Protein AF-A0A1Y2V1R0-F1 (afdb_monomer)

Structure (mmCIF, N/CA/C/O backbone):
data_AF-A0A1Y2V1R0-F1
#
_entry.id   AF-A0A1Y2V1R0-F1
#
loop_
_atom_site.group_PDB
_atom_site.id
_atom_site.type_symbol
_atom_site.label_atom_id
_atom_site.label_alt_id
_atom_site.label_comp_id
_atom_site.label_asym_id
_atom_site.label_entity_id
_atom_site.label_seq_id
_atom_site.pdbx_PDB_ins_code
_atom_site.Cartn_x
_atom_site.Cartn_y
_atom_site.Cartn_z
_atom_site.occupancy
_atom_site.B_iso_or_equiv
_atom_site.auth_seq_id
_atom_site.auth_comp_id
_atom_site.auth_asym_id
_atom_site.auth_atom_id
_atom_site.pdbx_PDB_model_num
ATOM 1 N N . MET A 1 1 ? 18.861 -8.959 -4.000 1.00 40.91 1 MET A N 1
ATOM 2 C CA . MET A 1 1 ? 18.835 -8.823 -2.529 1.00 40.91 1 MET A CA 1
ATOM 3 C C . MET A 1 1 ? 17.388 -8.556 -2.124 1.00 40.91 1 MET A C 1
ATOM 5 O O . MET A 1 1 ? 16.984 -7.423 -2.296 1.00 40.91 1 MET A O 1
ATOM 9 N N . SER A 1 2 ? 16.598 -9.550 -1.673 1.00 41.28 2 SER A N 1
ATOM 10 C CA . SER A 1 2 ? 15.141 -9.353 -1.429 1.00 41.28 2 SER A CA 1
ATOM 11 C C . SER A 1 2 ? 14.496 -10.378 -0.466 1.00 41.28 2 SER A C 1
ATOM 13 O O . SER A 1 2 ? 13.366 -10.797 -0.687 1.00 41.28 2 SER A O 1
ATOM 15 N N . ALA A 1 3 ? 15.197 -10.869 0.566 1.00 39.59 3 ALA A N 1
ATOM 16 C CA . ALA A 1 3 ? 14.707 -12.008 1.370 1.00 39.59 3 ALA A CA 1
ATOM 17 C C . ALA A 1 3 ? 14.289 -11.695 2.824 1.00 39.59 3 ALA A C 1
ATOM 19 O O . ALA A 1 3 ? 13.800 -12.599 3.497 1.00 39.59 3 ALA A O 1
ATOM 20 N N . GLU A 1 4 ? 14.439 -10.463 3.328 1.00 46.56 4 GLU A N 1
ATOM 21 C CA . GLU A 1 4 ? 14.237 -10.189 4.769 1.00 46.56 4 GLU A CA 1
ATOM 22 C C . GLU A 1 4 ? 12.887 -9.567 5.163 1.00 46.56 4 GLU A C 1
ATOM 24 O O . GLU A 1 4 ? 12.581 -9.500 6.350 1.00 46.56 4 GLU A O 1
ATOM 29 N N . SER A 1 5 ? 12.023 -9.187 4.218 1.00 57.81 5 SER A N 1
ATOM 30 C CA . SER A 1 5 ? 10.664 -8.718 4.539 1.00 57.81 5 SER A CA 1
ATOM 31 C C . SER A 1 5 ? 9.629 -9.691 3.966 1.00 57.81 5 SER A C 1
ATOM 33 O O . SER A 1 5 ? 9.025 -9.501 2.913 1.00 57.81 5 SER A O 1
ATOM 35 N N . GLN A 1 6 ? 9.460 -10.836 4.633 1.00 67.06 6 GLN A N 1
ATOM 36 C CA . GLN A 1 6 ? 8.333 -11.706 4.305 1.00 67.06 6 GLN A CA 1
ATOM 37 C C . GLN A 1 6 ? 7.034 -10.987 4.689 1.00 67.06 6 GLN A C 1
ATOM 39 O O . GLN A 1 6 ? 6.898 -10.543 5.835 1.00 67.06 6 GLN A O 1
ATOM 44 N N . PRO A 1 7 ? 6.060 -10.869 3.769 1.00 77.56 7 PRO A N 1
ATOM 45 C CA . PRO A 1 7 ? 4.767 -10.301 4.108 1.00 77.56 7 PRO A CA 1
ATOM 46 C C . PRO A 1 7 ? 4.125 -11.082 5.260 1.00 77.56 7 PRO A C 1
ATOM 48 O O . PRO A 1 7 ? 4.076 -12.311 5.231 1.00 77.56 7 PRO A O 1
ATOM 51 N N . ILE A 1 8 ? 3.608 -10.370 6.268 1.00 81.56 8 ILE A N 1
ATOM 52 C CA . ILE A 1 8 ? 2.781 -10.980 7.316 1.00 81.56 8 ILE A CA 1
ATOM 53 C C . ILE A 1 8 ? 1.608 -11.718 6.670 1.00 81.56 8 ILE A C 1
ATOM 55 O O . ILE A 1 8 ? 0.911 -11.159 5.817 1.00 81.56 8 ILE A O 1
ATOM 59 N N . ASP A 1 9 ? 1.389 -12.948 7.132 1.00 91.25 9 ASP A N 1
ATOM 60 C CA . ASP A 1 9 ? 0.246 -13.765 6.752 1.00 91.25 9 ASP A CA 1
ATOM 61 C C . ASP A 1 9 ? -1.082 -13.018 7.021 1.00 91.25 9 ASP A C 1
ATOM 63 O O . ASP A 1 9 ? -1.264 -12.474 8.119 1.00 91.25 9 ASP A O 1
ATOM 67 N N . PRO A 1 10 ? -2.022 -12.987 6.059 1.00 91.50 10 PRO A N 1
ATOM 68 C CA . PRO A 1 10 ? -3.271 -12.246 6.210 1.00 91.50 10 PRO A CA 1
ATOM 69 C C . PRO A 1 10 ? -4.113 -12.684 7.417 1.00 91.50 10 PRO A C 1
ATOM 71 O O . PRO A 1 10 ? -4.723 -11.841 8.074 1.00 91.50 10 PRO A O 1
ATOM 74 N N . ALA A 1 11 ? -4.122 -13.977 7.763 1.00 92.81 11 ALA A N 1
ATOM 75 C CA . ALA A 1 11 ? -4.876 -14.463 8.917 1.00 92.81 11 ALA A CA 1
ATOM 76 C C . ALA A 1 11 ? -4.240 -13.999 10.232 1.00 92.81 11 ALA A C 1
ATOM 78 O O . ALA A 1 11 ? -4.951 -13.595 11.153 1.00 92.81 11 ALA A O 1
ATOM 79 N N . ARG A 1 12 ? -2.902 -13.970 10.308 1.00 94.62 12 ARG A N 1
ATOM 80 C CA . ARG A 1 12 ? -2.197 -13.375 11.457 1.00 94.62 12 ARG A CA 1
ATOM 81 C C . ARG A 1 12 ? -2.477 -11.884 11.603 1.00 94.62 12 ARG A C 1
ATOM 83 O O . ARG A 1 12 ? -2.647 -11.419 12.727 1.00 94.62 12 ARG A O 1
ATOM 90 N N . PHE A 1 13 ? -2.536 -11.143 10.495 1.00 95.38 13 PHE A N 1
ATOM 91 C CA . PHE A 1 13 ? -2.901 -9.727 10.526 1.00 95.38 13 PHE A CA 1
ATOM 92 C C . PHE A 1 13 ? -4.310 -9.541 11.096 1.00 95.38 13 PHE A C 1
ATOM 94 O O . PHE A 1 13 ? -4.478 -8.790 12.053 1.00 95.38 13 PHE A O 1
ATOM 101 N N . ALA A 1 14 ? -5.297 -10.278 10.577 1.00 95.00 14 ALA A N 1
ATOM 102 C CA . ALA A 1 14 ? -6.680 -10.210 11.043 1.00 95.00 14 ALA A CA 1
ATOM 103 C C . ALA A 1 14 ? -6.836 -10.576 12.530 1.00 95.00 14 ALA A C 1
ATOM 105 O O . ALA A 1 14 ? -7.625 -9.948 13.234 1.00 95.00 14 ALA A O 1
ATOM 106 N N . GLU A 1 15 ? -6.077 -11.558 13.026 1.00 96.25 15 GLU A N 1
ATOM 107 C CA . GLU A 1 15 ? -6.092 -11.910 14.450 1.00 96.25 15 GLU A CA 1
ATOM 108 C C . GLU A 1 15 ? -5.574 -10.759 15.321 1.00 96.25 15 GLU A C 1
ATOM 110 O O . GLU A 1 15 ? -6.228 -10.385 16.293 1.00 96.25 15 GLU A O 1
ATOM 115 N N . ALA A 1 16 ? -4.457 -10.137 14.930 1.00 95.94 16 ALA A N 1
ATOM 116 C CA . ALA A 1 16 ? -3.861 -9.021 15.664 1.00 95.94 16 ALA A CA 1
ATOM 117 C C . ALA A 1 16 ? -4.774 -7.784 15.723 1.00 95.94 16 ALA A C 1
ATOM 119 O O . ALA A 1 16 ? -4.741 -7.036 16.702 1.00 95.94 16 ALA A O 1
ATOM 120 N N . LEU A 1 17 ? -5.626 -7.572 14.711 1.00 96.75 17 LEU A N 1
ATOM 121 C CA . LEU A 1 17 ? -6.575 -6.456 14.714 1.00 96.75 17 LEU A CA 1
ATOM 122 C C . LEU A 1 17 ? -7.545 -6.523 15.898 1.00 96.75 17 LEU A C 1
ATOM 124 O O . LEU A 1 17 ? -7.924 -5.474 16.410 1.00 96.75 17 LEU A O 1
ATOM 128 N N . LYS A 1 18 ? -7.922 -7.721 16.366 1.00 96.12 18 LYS A N 1
ATOM 129 C CA . LYS A 1 18 ? -8.916 -7.910 17.439 1.0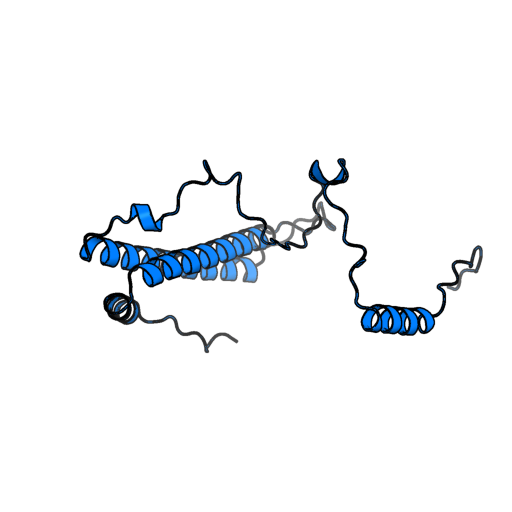0 96.12 18 LYS A CA 1
ATOM 130 C C . LYS A 1 18 ? -8.484 -7.316 18.778 1.00 96.12 18 LYS A C 1
ATOM 132 O O . LYS A 1 18 ? -9.339 -6.896 19.552 1.00 96.12 18 LYS A O 1
ATOM 137 N N . GLU A 1 19 ? -7.182 -7.282 19.042 1.00 95.75 19 GLU A N 1
ATOM 138 C CA . GLU A 1 19 ? -6.606 -6.767 20.292 1.00 95.75 19 GLU A CA 1
ATOM 139 C C . GLU A 1 19 ? -6.283 -5.267 20.219 1.00 95.75 19 GLU A C 1
ATOM 141 O O . GLU A 1 19 ? -6.003 -4.632 21.235 1.00 95.75 19 GLU A O 1
ATOM 146 N N . LEU A 1 20 ? -6.333 -4.677 19.021 1.00 95.50 20 LEU A N 1
ATOM 147 C CA . LEU A 1 20 ? -5.916 -3.301 18.794 1.00 95.50 20 LEU A CA 1
ATOM 148 C C . LEU A 1 20 ? -7.043 -2.300 19.130 1.00 95.50 20 LEU A C 1
ATOM 150 O O . LEU A 1 20 ? -8.161 -2.494 18.650 1.00 95.50 20 LEU A O 1
ATOM 154 N N . PRO A 1 21 ? -6.795 -1.211 19.888 1.00 96.44 21 PRO A N 1
ATOM 155 C CA . PRO A 1 21 ? -7.772 -0.139 20.129 1.00 96.44 21 PRO A CA 1
ATOM 156 C C . PRO A 1 21 ? -8.256 0.559 18.849 1.00 96.44 21 PRO A C 1
ATOM 158 O O . PRO A 1 21 ? -7.571 0.540 17.826 1.00 96.44 21 PRO A O 1
ATOM 161 N N . ALA A 1 22 ? -9.425 1.203 18.905 1.00 92.81 22 ALA A N 1
ATOM 162 C CA . ALA A 1 22 ? -10.037 1.855 17.742 1.00 92.81 22 ALA A CA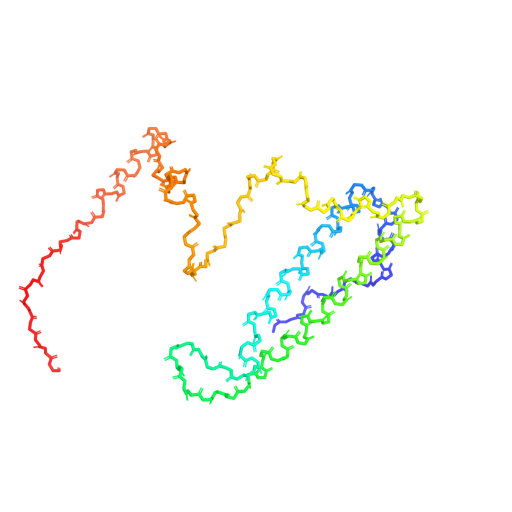 1
ATOM 163 C C . ALA A 1 22 ? -9.176 2.999 17.180 1.00 92.81 22 ALA A C 1
ATOM 165 O O . ALA A 1 22 ? -9.022 3.119 15.966 1.00 92.81 22 ALA A O 1
ATOM 166 N N . GLU A 1 23 ? -8.545 3.784 18.050 1.00 91.81 23 GLU A N 1
ATOM 167 C CA . GLU A 1 23 ? -7.641 4.874 17.674 1.00 91.81 23 GLU A CA 1
ATOM 168 C C . GLU A 1 23 ? -6.439 4.335 16.890 1.00 91.81 23 GLU A C 1
ATOM 170 O O . GLU A 1 23 ? -6.049 4.879 15.858 1.00 91.81 23 GLU A O 1
ATOM 175 N N . ASN A 1 24 ? -5.900 3.197 17.326 1.00 95.44 24 ASN A N 1
ATOM 176 C CA . ASN A 1 24 ? -4.779 2.546 16.660 1.00 95.44 24 ASN A CA 1
ATOM 177 C C . ASN A 1 24 ? -5.185 1.919 15.317 1.00 95.44 24 ASN A C 1
ATOM 179 O O . ASN A 1 24 ? -4.373 1.894 14.393 1.00 95.44 24 ASN A O 1
ATOM 183 N N . LEU A 1 25 ? -6.433 1.456 15.167 1.00 95.56 25 LEU A N 1
ATOM 184 C CA . LEU A 1 25 ? -6.957 1.041 13.861 1.00 95.56 25 LEU A CA 1
ATOM 185 C C . LEU A 1 25 ? -6.995 2.228 12.883 1.00 95.56 25 LEU A C 1
ATOM 187 O O . LEU A 1 25 ? -6.622 2.062 11.724 1.00 95.56 25 LEU A O 1
ATOM 191 N N . ALA A 1 26 ? -7.372 3.426 13.343 1.00 94.00 26 ALA A N 1
ATOM 192 C CA . ALA A 1 26 ? -7.375 4.634 12.512 1.00 94.00 26 ALA A CA 1
ATOM 193 C C . ALA A 1 26 ? -5.960 5.042 12.092 1.00 94.00 26 ALA A C 1
ATOM 195 O O . ALA A 1 26 ? -5.714 5.276 10.907 1.00 94.00 26 ALA A O 1
ATOM 196 N N . LEU A 1 27 ? -5.009 5.030 13.032 1.00 94.81 27 LEU A N 1
ATOM 197 C CA . LEU A 1 27 ? -3.593 5.247 12.725 1.00 94.81 27 LEU A CA 1
ATOM 198 C C . LEU A 1 27 ? -3.085 4.238 11.692 1.00 94.81 27 LEU A C 1
ATOM 200 O O . LEU A 1 27 ? -2.392 4.620 10.750 1.00 94.81 27 LEU A O 1
ATOM 204 N N . LYS A 1 28 ? -3.488 2.966 11.806 1.00 95.56 28 LYS A N 1
ATOM 205 C CA . LYS A 1 28 ? -3.071 1.940 10.852 1.00 95.56 28 LYS A CA 1
ATOM 206 C C . LYS A 1 28 ? -3.635 2.169 9.450 1.00 95.56 28 LYS A C 1
ATOM 208 O O . LYS A 1 28 ? -2.936 1.926 8.471 1.00 95.56 28 LYS A O 1
ATOM 213 N N . VAL A 1 29 ? -4.870 2.661 9.334 1.00 96.44 29 VAL A N 1
ATOM 214 C CA . VAL A 1 29 ? -5.448 3.047 8.034 1.00 96.44 29 VAL A CA 1
ATOM 215 C C . VAL A 1 29 ? -4.650 4.188 7.403 1.00 96.44 29 VAL A C 1
ATOM 217 O O . VAL A 1 29 ? -4.348 4.116 6.213 1.00 96.44 29 VAL A O 1
ATOM 220 N N . LEU A 1 30 ? -4.279 5.210 8.180 1.00 95.38 30 LEU A N 1
ATOM 221 C CA . LEU A 1 30 ? -3.473 6.332 7.686 1.00 95.38 30 LEU A CA 1
ATOM 222 C C . LEU A 1 30 ? -2.083 5.880 7.228 1.00 95.38 30 LEU A C 1
ATOM 224 O O . LEU A 1 30 ? -1.657 6.238 6.134 1.00 95.38 30 LEU A O 1
ATOM 228 N N . GLU A 1 31 ? -1.414 5.042 8.019 1.00 96.12 31 GLU A N 1
ATOM 229 C CA . GLU A 1 31 ? -0.112 4.463 7.673 1.00 96.12 31 GLU A CA 1
ATOM 230 C C . GLU A 1 31 ? -0.174 3.693 6.345 1.00 96.12 31 GLU A C 1
ATOM 232 O O . GLU A 1 31 ? 0.645 3.914 5.455 1.00 96.12 31 GLU A O 1
ATOM 237 N N . ILE A 1 32 ? -1.173 2.817 6.183 1.00 96.19 32 ILE A N 1
ATOM 238 C CA . ILE A 1 32 ? -1.308 2.000 4.972 1.00 96.19 32 ILE A CA 1
ATOM 239 C C . ILE A 1 32 ? -1.647 2.868 3.754 1.00 96.19 32 ILE A C 1
ATOM 241 O O . ILE A 1 32 ? -1.119 2.628 2.672 1.00 96.19 32 ILE A O 1
ATOM 245 N N . ARG A 1 33 ? -2.496 3.891 3.907 1.00 96.88 33 ARG A N 1
ATOM 246 C CA . ARG A 1 33 ? -2.803 4.831 2.816 1.00 96.88 33 ARG A CA 1
ATOM 247 C C . ARG A 1 33 ? -1.580 5.618 2.379 1.00 96.88 33 ARG A C 1
ATOM 249 O O . ARG A 1 33 ? -1.381 5.778 1.182 1.00 96.88 33 ARG A O 1
ATOM 256 N N . ASN A 1 34 ? -0.761 6.058 3.330 1.00 96.44 34 ASN A N 1
ATOM 257 C CA . ASN A 1 34 ? 0.485 6.737 3.010 1.00 96.44 34 ASN A CA 1
ATOM 258 C C . ASN A 1 34 ? 1.443 5.804 2.248 1.00 96.44 34 ASN A C 1
ATOM 260 O O . ASN A 1 34 ? 1.989 6.171 1.214 1.00 96.44 34 ASN A O 1
ATOM 264 N N . ALA A 1 35 ? 1.570 4.550 2.693 1.00 96.31 35 ALA A N 1
ATOM 265 C CA . ALA A 1 35 ? 2.366 3.553 1.981 1.00 96.31 35 ALA A CA 1
ATOM 266 C C . ALA A 1 35 ? 1.868 3.310 0.542 1.00 96.31 35 ALA A C 1
ATOM 268 O O . ALA A 1 35 ? 2.684 3.195 -0.366 1.00 96.31 35 ALA A O 1
ATOM 269 N N . ILE A 1 36 ? 0.547 3.264 0.318 1.00 96.19 36 ILE A N 1
ATOM 270 C CA . ILE A 1 36 ? -0.033 3.159 -1.033 1.00 96.19 36 ILE A CA 1
ATOM 271 C C . ILE A 1 36 ? 0.313 4.397 -1.867 1.00 96.19 36 ILE A C 1
ATOM 273 O O . ILE A 1 36 ? 0.787 4.239 -2.984 1.00 96.19 36 ILE A O 1
ATOM 277 N N . ALA A 1 37 ? 0.153 5.606 -1.320 1.00 97.38 37 ALA A N 1
ATOM 278 C CA . ALA A 1 37 ? 0.466 6.844 -2.033 1.00 97.38 37 ALA A CA 1
ATOM 279 C C . ALA A 1 37 ? 1.937 6.906 -2.479 1.00 97.38 37 ALA A C 1
ATOM 281 O O . ALA A 1 37 ? 2.225 7.284 -3.612 1.00 97.38 37 ALA A O 1
ATOM 282 N N . HIS A 1 38 ? 2.868 6.473 -1.623 1.00 96.69 38 HIS A N 1
ATOM 283 C CA . HIS A 1 38 ? 4.279 6.368 -1.993 1.00 96.69 38 HIS A CA 1
ATOM 284 C C . HIS A 1 38 ? 4.530 5.345 -3.112 1.00 96.69 38 HIS A C 1
ATOM 286 O O . HIS A 1 38 ? 5.351 5.599 -3.990 1.00 96.69 38 HIS A O 1
ATOM 292 N N . LEU A 1 39 ? 3.827 4.208 -3.112 1.00 97.69 39 LEU A N 1
ATOM 293 C CA . LEU A 1 39 ? 3.937 3.213 -4.184 1.00 97.69 39 LEU A CA 1
ATOM 294 C C . LEU A 1 39 ? 3.344 3.727 -5.501 1.00 97.69 39 LEU A C 1
ATOM 296 O O . LEU A 1 39 ? 3.956 3.540 -6.548 1.00 97.69 39 LEU A O 1
ATOM 300 N N . ASP A 1 40 ? 2.199 4.410 -5.454 1.00 98.06 40 ASP A N 1
ATOM 301 C CA . ASP A 1 40 ? 1.586 5.040 -6.629 1.00 98.06 40 ASP A CA 1
ATOM 302 C C . ASP A 1 40 ? 2.515 6.097 -7.241 1.00 98.06 40 ASP A C 1
ATOM 304 O O . ASP A 1 40 ? 2.675 6.156 -8.463 1.00 98.06 40 ASP A O 1
ATOM 308 N N . TYR A 1 41 ? 3.170 6.896 -6.393 1.00 97.81 41 TYR A N 1
ATOM 309 C CA . TYR A 1 41 ? 4.175 7.867 -6.816 1.00 97.81 41 TYR A CA 1
ATOM 310 C C . TYR A 1 41 ? 5.384 7.184 -7.473 1.00 97.81 41 TYR A C 1
ATOM 312 O O . TYR A 1 41 ? 5.738 7.527 -8.598 1.00 97.81 41 TYR A O 1
ATOM 320 N N . ALA A 1 42 ? 5.953 6.154 -6.838 1.00 95.94 42 ALA A N 1
ATOM 321 C CA . ALA A 1 42 ? 7.071 5.398 -7.406 1.00 95.94 42 ALA A CA 1
ATOM 322 C C . ALA A 1 42 ? 6.707 4.735 -8.749 1.00 95.94 42 ALA A C 1
ATOM 324 O O . ALA A 1 42 ? 7.504 4.727 -9.683 1.00 95.94 42 ALA A O 1
ATOM 325 N N . ILE A 1 43 ? 5.481 4.218 -8.895 1.00 97.62 43 ILE A N 1
ATOM 326 C CA . ILE A 1 43 ? 4.985 3.700 -10.178 1.00 97.62 43 ILE A CA 1
ATOM 327 C C . ILE A 1 43 ? 4.931 4.819 -11.226 1.00 97.62 43 ILE A C 1
ATOM 329 O O . ILE A 1 43 ? 5.324 4.603 -12.372 1.00 97.62 43 ILE A O 1
ATOM 333 N N . ALA A 1 44 ? 4.443 6.007 -10.861 1.00 97.56 44 ALA A N 1
ATOM 334 C CA . ALA A 1 44 ? 4.383 7.143 -11.776 1.00 97.56 44 ALA A CA 1
ATOM 335 C C . ALA A 1 44 ? 5.776 7.579 -12.259 1.00 97.56 44 ALA A C 1
ATOM 337 O O . ALA A 1 44 ? 5.922 7.895 -13.439 1.00 97.56 44 ALA A O 1
ATOM 338 N N . GLU A 1 45 ? 6.790 7.533 -11.392 1.00 96.00 45 GLU A N 1
ATOM 339 C CA . GLU A 1 45 ? 8.185 7.823 -11.750 1.00 96.00 45 GLU A CA 1
ATOM 340 C C . GLU A 1 45 ? 8.803 6.772 -12.684 1.00 96.00 45 GLU A C 1
ATOM 342 O O . GLU A 1 45 ? 9.601 7.122 -13.552 1.00 96.00 45 GLU A O 1
ATOM 347 N N . LEU A 1 46 ? 8.432 5.495 -12.540 1.00 96.06 46 LEU A N 1
ATOM 348 C CA . LEU A 1 46 ? 8.970 4.404 -13.363 1.00 96.06 46 LEU A CA 1
ATOM 349 C C . LEU A 1 46 ? 8.316 4.303 -14.750 1.00 96.06 46 LEU A C 1
ATOM 351 O O . LEU A 1 46 ? 8.951 3.838 -15.698 1.00 96.06 46 LEU A O 1
ATOM 355 N N . LYS A 1 47 ? 7.060 4.749 -14.894 1.00 95.75 47 LYS A N 1
ATOM 356 C CA . LYS A 1 47 ? 6.287 4.649 -16.147 1.00 95.75 47 LYS A CA 1
ATOM 357 C C . LYS A 1 47 ? 7.013 5.167 -17.396 1.00 95.75 47 LYS A C 1
ATOM 359 O O . LYS A 1 47 ? 7.006 4.443 -18.387 1.00 95.75 47 LYS A O 1
ATOM 364 N N . PRO A 1 48 ? 7.664 6.348 -17.396 1.00 93.88 48 PRO A N 1
ATOM 365 C CA . PRO A 1 48 ? 8.374 6.842 -18.574 1.00 93.88 48 PRO A CA 1
ATOM 366 C C . PRO A 1 48 ? 9.424 5.854 -19.094 1.00 93.88 48 PRO A C 1
ATOM 368 O O . PRO A 1 48 ? 9.500 5.619 -20.296 1.00 93.88 48 PRO A O 1
ATOM 371 N N . TYR A 1 49 ? 10.183 5.229 -18.196 1.00 93.25 49 TYR A N 1
ATOM 372 C CA . TYR A 1 49 ? 11.235 4.277 -18.552 1.00 93.25 49 TYR A CA 1
ATOM 373 C C . TYR A 1 49 ? 10.657 2.935 -19.013 1.00 93.25 49 TYR A C 1
ATOM 375 O O . TYR A 1 49 ? 11.091 2.380 -20.023 1.00 93.25 49 TYR A O 1
ATOM 383 N N . ALA A 1 50 ? 9.608 2.457 -18.338 1.00 94.81 50 ALA A N 1
ATOM 384 C CA . ALA A 1 50 ? 8.869 1.265 -18.749 1.00 94.81 50 ALA A CA 1
ATOM 385 C C . ALA A 1 50 ? 8.179 1.428 -20.120 1.00 94.81 50 ALA A C 1
ATOM 387 O O . ALA A 1 50 ? 7.929 0.445 -20.809 1.00 94.81 50 ALA A O 1
ATOM 388 N N . GLU A 1 51 ? 7.880 2.659 -20.539 1.00 93.38 51 GLU A N 1
ATOM 389 C CA . GLU A 1 51 ? 7.321 2.981 -21.859 1.00 93.38 51 GLU A CA 1
ATOM 390 C C . GLU A 1 51 ? 8.399 3.228 -22.933 1.00 93.38 51 GLU A C 1
ATOM 392 O O . GLU A 1 51 ? 8.059 3.450 -24.096 1.00 93.38 51 GLU A O 1
ATOM 397 N N . GLY A 1 52 ? 9.690 3.200 -22.575 1.00 90.06 52 GLY A N 1
ATOM 398 C CA . GLY A 1 52 ? 10.791 3.515 -23.492 1.00 90.06 52 GLY A CA 1
ATOM 399 C C . GLY A 1 52 ? 10.891 5.008 -23.835 1.00 90.06 52 GLY A C 1
ATOM 400 O O . GLY A 1 52 ? 11.423 5.387 -24.882 1.00 90.06 52 GLY A O 1
ATOM 401 N N . ARG A 1 53 ? 10.358 5.893 -22.981 1.00 87.00 53 ARG A N 1
ATOM 402 C CA . ARG A 1 53 ? 10.517 7.339 -23.151 1.00 87.00 53 ARG A CA 1
ATOM 403 C C . ARG A 1 53 ? 11.964 7.722 -22.813 1.00 87.00 53 ARG A C 1
ATOM 405 O O . ARG A 1 53 ? 12.412 7.434 -21.702 1.00 87.00 53 ARG A O 1
ATOM 412 N N . PRO A 1 54 ? 12.690 8.399 -23.719 1.00 76.12 54 PRO A N 1
ATOM 413 C CA . PRO A 1 54 ? 14.025 8.891 -23.410 1.00 76.12 54 P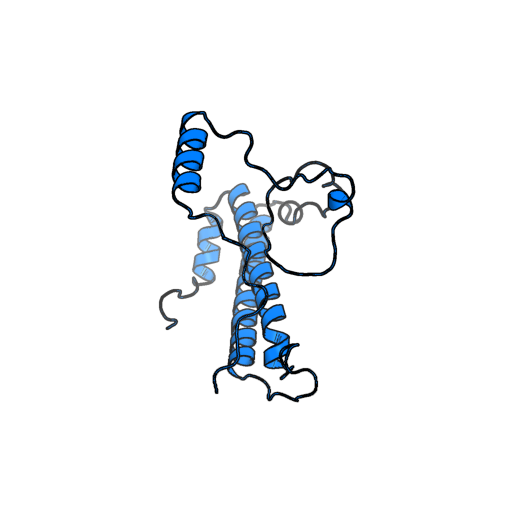RO A CA 1
ATOM 414 C C . PRO A 1 54 ? 13.968 9.951 -22.293 1.00 76.12 54 PRO A C 1
ATOM 416 O O . PRO A 1 54 ? 12.966 10.666 -22.165 1.00 76.12 54 PRO A O 1
ATOM 419 N N . PRO A 1 55 ? 15.048 10.118 -21.511 1.00 77.12 55 PRO A N 1
ATOM 420 C CA . PRO A 1 55 ? 15.217 11.287 -20.656 1.00 77.12 55 PRO A CA 1
ATOM 421 C C . PRO A 1 55 ? 15.101 12.580 -21.476 1.00 77.12 55 PRO A C 1
ATOM 423 O O . PRO A 1 55 ? 15.474 12.598 -22.648 1.00 77.12 55 PRO A O 1
ATOM 426 N N . GLN A 1 56 ? 14.660 13.678 -20.853 1.00 75.94 56 GLN A N 1
ATOM 427 C CA . GLN A 1 56 ? 14.471 14.982 -21.521 1.00 75.94 56 GLN A CA 1
ATOM 428 C C . GLN A 1 56 ? 15.717 15.475 -22.280 1.00 75.94 56 GLN A C 1
ATOM 430 O O . GLN A 1 56 ? 15.614 16.150 -23.297 1.00 75.94 56 GLN A O 1
ATOM 435 N N . LEU A 1 57 ? 16.910 15.099 -21.814 1.00 76.94 57 LEU A N 1
ATOM 436 C CA . LEU A 1 57 ? 18.184 15.456 -22.443 1.00 76.94 57 LEU A CA 1
ATOM 437 C C . LEU A 1 57 ? 18.408 14.777 -23.810 1.00 76.94 57 LEU A C 1
ATOM 439 O O . LEU A 1 57 ? 19.202 15.275 -24.603 1.00 76.94 57 LEU A O 1
ATOM 443 N N . ASN A 1 58 ? 17.694 13.682 -24.092 1.00 72.19 58 ASN A N 1
ATOM 444 C CA . ASN A 1 58 ? 17.784 12.894 -25.326 1.00 72.19 58 ASN A CA 1
ATOM 445 C C . ASN A 1 58 ? 16.464 12.949 -26.127 1.00 72.19 58 ASN A C 1
ATOM 447 O O . ASN A 1 58 ? 16.088 11.990 -26.807 1.00 72.19 58 ASN A O 1
ATOM 451 N N . GLU A 1 59 ? 15.718 14.056 -26.023 1.00 67.12 59 GLU A N 1
ATOM 452 C CA . GLU A 1 59 ? 14.469 14.261 -26.764 1.00 67.12 59 GLU A CA 1
ATOM 453 C C . GLU A 1 59 ? 14.669 14.061 -28.279 1.00 67.12 59 GLU A C 1
ATOM 455 O O . GLU A 1 59 ? 15.415 14.787 -28.935 1.00 67.12 59 GLU A O 1
ATOM 460 N N . GLY A 1 60 ? 13.978 13.064 -28.841 1.00 67.56 60 GLY A N 1
ATOM 461 C CA . GLY A 1 60 ? 14.057 12.689 -30.260 1.00 67.56 60 GLY A CA 1
ATOM 462 C C . GLY A 1 60 ? 14.598 11.280 -30.513 1.00 67.56 60 GLY A C 1
ATOM 463 O O . GLY A 1 60 ? 14.413 10.755 -31.612 1.00 67.56 60 GLY A O 1
ATOM 464 N N . GLU A 1 61 ? 15.194 10.639 -29.507 1.00 71.06 61 GLU A N 1
ATOM 465 C CA . GLU A 1 61 ? 15.642 9.247 -29.580 1.00 71.06 61 GLU A CA 1
ATOM 466 C C . GLU A 1 61 ? 14.579 8.304 -28.998 1.00 71.06 61 GLU A C 1
ATOM 468 O O . GLU A 1 61 ? 14.101 8.491 -27.885 1.00 71.06 61 GLU A O 1
ATOM 473 N N . THR A 1 62 ? 14.175 7.269 -29.733 1.00 69.88 62 THR A N 1
ATOM 474 C CA . THR A 1 62 ? 13.319 6.212 -29.173 1.00 69.88 62 THR A CA 1
ATOM 475 C C . THR A 1 62 ? 14.177 5.263 -28.344 1.00 69.88 62 THR A C 1
ATOM 477 O O . THR A 1 62 ? 15.043 4.595 -28.913 1.00 69.88 62 THR A O 1
ATOM 480 N N . ALA A 1 63 ? 13.937 5.187 -27.034 1.00 79.75 63 ALA A N 1
ATOM 481 C CA . ALA A 1 63 ? 14.547 4.175 -26.181 1.00 79.75 63 ALA A CA 1
ATOM 482 C C . ALA A 1 63 ? 13.682 2.904 -26.168 1.00 79.75 63 ALA A C 1
ATOM 484 O O . ALA A 1 63 ? 12.464 2.953 -26.354 1.00 79.75 63 ALA A O 1
ATOM 485 N N . GLU A 1 64 ? 14.313 1.748 -25.981 1.00 89.06 64 GLU A N 1
ATOM 486 C CA . GLU A 1 64 ? 13.571 0.510 -25.747 1.00 89.06 64 GLU A CA 1
ATOM 487 C C . GLU A 1 64 ? 12.980 0.521 -24.323 1.00 89.06 64 GLU A C 1
ATOM 489 O O . GLU A 1 64 ? 13.621 1.050 -23.411 1.00 89.06 64 GLU A O 1
ATOM 494 N N . PRO A 1 65 ? 11.771 -0.033 -24.116 1.00 93.31 65 PRO A N 1
ATOM 495 C CA . PRO A 1 65 ? 11.187 -0.230 -22.791 1.00 93.31 65 PRO A CA 1
ATOM 496 C C . PRO A 1 65 ? 12.139 -0.927 -21.819 1.00 93.31 65 PRO A C 1
ATOM 498 O O . PRO A 1 65 ? 12.665 -2.000 -22.122 1.00 93.31 65 PRO A O 1
ATOM 501 N N . ASP A 1 66 ? 12.319 -0.347 -20.635 1.00 94.62 66 ASP A N 1
ATOM 502 C CA . ASP A 1 66 ? 13.147 -0.951 -19.595 1.00 94.62 66 ASP A CA 1
ATOM 503 C C . ASP A 1 66 ? 12.385 -2.074 -18.871 1.00 94.62 66 ASP A C 1
ATOM 505 O O . ASP A 1 66 ? 11.405 -1.834 -18.157 1.00 94.62 66 ASP A O 1
ATOM 509 N N . GLN A 1 67 ? 12.855 -3.313 -19.046 1.00 95.94 67 GLN A N 1
ATOM 510 C CA . GLN A 1 67 ? 12.256 -4.497 -18.432 1.00 95.94 67 GLN A CA 1
ATOM 511 C C . GLN A 1 67 ? 12.348 -4.480 -16.901 1.00 95.94 67 GLN A C 1
ATOM 513 O O . GLN A 1 67 ? 11.417 -4.943 -16.244 1.00 95.94 67 GLN A O 1
ATOM 518 N N . GLU A 1 68 ? 13.413 -3.922 -16.318 1.00 95.81 68 GLU A N 1
ATOM 519 C CA . GLU A 1 68 ? 13.539 -3.831 -14.859 1.00 95.81 68 GLU A CA 1
ATOM 520 C C . GLU A 1 68 ? 12.482 -2.880 -14.286 1.00 95.81 68 GLU A C 1
ATOM 522 O O . GLU A 1 68 ? 11.860 -3.177 -13.264 1.00 95.81 68 GLU A O 1
ATOM 527 N N . CYS A 1 69 ? 12.204 -1.776 -14.989 1.00 96.50 69 CYS A N 1
ATOM 528 C CA . CYS A 1 69 ? 11.131 -0.852 -14.626 1.00 96.50 69 CYS A CA 1
ATOM 529 C C . CYS A 1 69 ? 9.744 -1.504 -14.751 1.00 96.50 69 CYS A C 1
ATOM 531 O O . CYS A 1 69 ? 8.897 -1.304 -13.879 1.00 96.50 69 CYS A O 1
ATOM 533 N N . ILE A 1 70 ? 9.506 -2.307 -15.795 1.00 97.56 70 ILE A N 1
ATOM 534 C CA . ILE A 1 70 ? 8.247 -3.054 -15.975 1.00 97.56 70 ILE A CA 1
ATOM 535 C C . ILE A 1 70 ? 8.028 -4.036 -14.818 1.00 97.56 70 ILE A C 1
ATOM 537 O O . ILE A 1 70 ? 6.947 -4.064 -14.223 1.00 97.56 70 ILE A O 1
ATOM 541 N N . ASP A 1 71 ? 9.053 -4.814 -14.477 1.00 97.81 71 ASP A N 1
ATOM 542 C CA . ASP A 1 71 ? 8.976 -5.811 -13.410 1.00 97.81 71 ASP A CA 1
ATOM 543 C C . ASP A 1 71 ? 8.775 -5.141 -12.038 1.00 97.81 71 ASP A C 1
ATOM 545 O O . ASP A 1 71 ? 7.946 -5.592 -11.243 1.00 97.81 71 ASP A O 1
ATOM 549 N N . ALA A 1 72 ? 9.458 -4.019 -11.782 1.00 97.19 72 ALA A N 1
ATOM 550 C CA . ALA A 1 72 ? 9.304 -3.239 -10.554 1.00 97.19 72 ALA A CA 1
ATOM 551 C C . ALA A 1 72 ? 7.896 -2.637 -10.407 1.00 97.19 72 ALA A C 1
ATOM 553 O O . ALA A 1 72 ? 7.320 -2.671 -9.316 1.00 97.19 72 ALA A O 1
ATOM 554 N N . ILE A 1 73 ? 7.308 -2.122 -11.495 1.00 97.56 73 ILE A N 1
ATOM 555 C CA . ILE A 1 73 ? 5.916 -1.647 -11.495 1.00 97.56 73 ILE A CA 1
ATOM 556 C C . ILE A 1 73 ? 4.972 -2.800 -11.141 1.00 97.56 73 ILE A C 1
ATOM 558 O O . ILE A 1 73 ? 4.146 -2.653 -10.238 1.00 97.56 73 ILE A O 1
ATOM 562 N N . ALA A 1 74 ? 5.125 -3.958 -11.790 1.00 97.94 74 ALA A N 1
ATOM 563 C CA . ALA A 1 74 ? 4.282 -5.122 -11.532 1.00 97.94 74 ALA A CA 1
ATOM 564 C C . ALA A 1 74 ? 4.398 -5.615 -10.076 1.00 97.94 74 ALA A C 1
ATOM 566 O O . ALA A 1 74 ? 3.396 -5.980 -9.454 1.00 97.94 74 ALA A O 1
ATOM 567 N N . GLU A 1 75 ? 5.600 -5.600 -9.492 1.00 96.94 75 GLU A N 1
ATOM 568 C CA . GLU A 1 75 ? 5.798 -5.947 -8.082 1.00 96.94 75 GLU A CA 1
ATOM 569 C C . GLU A 1 75 ? 5.113 -4.940 -7.144 1.00 96.94 75 GLU A C 1
ATOM 571 O O . GLU A 1 75 ? 4.398 -5.346 -6.218 1.00 96.94 75 GLU A O 1
ATOM 576 N N . ASN A 1 76 ? 5.256 -3.637 -7.406 1.00 96.62 76 ASN A N 1
ATOM 577 C CA . ASN A 1 76 ? 4.619 -2.583 -6.614 1.00 96.62 76 ASN A CA 1
ATOM 578 C C . ASN A 1 76 ? 3.088 -2.685 -6.647 1.00 96.62 76 ASN A C 1
ATOM 580 O O . ASN A 1 76 ? 2.447 -2.569 -5.600 1.00 96.62 76 ASN A O 1
ATOM 584 N N . GLU A 1 77 ? 2.490 -2.983 -7.803 1.00 97.50 77 GLU A N 1
ATOM 585 C CA . GLU A 1 77 ? 1.042 -3.204 -7.931 1.00 97.50 77 GLU A CA 1
ATOM 586 C C . GLU A 1 77 ? 0.556 -4.373 -7.058 1.00 97.50 77 GLU A C 1
ATOM 588 O O . GLU A 1 77 ? -0.476 -4.280 -6.384 1.00 97.50 77 GLU A O 1
ATOM 593 N N . VAL A 1 78 ? 1.330 -5.462 -6.985 1.00 96.31 78 VAL A N 1
ATOM 594 C CA . VAL A 1 78 ? 1.030 -6.591 -6.090 1.00 96.31 78 VAL A CA 1
ATOM 595 C C . VAL A 1 78 ? 1.104 -6.169 -4.617 1.00 96.31 78 VAL A C 1
ATOM 597 O O . VAL A 1 78 ? 0.292 -6.623 -3.801 1.00 96.31 78 VAL A O 1
ATOM 600 N N . VAL A 1 79 ? 2.048 -5.299 -4.245 1.00 95.62 79 VAL A N 1
ATOM 601 C CA . VAL A 1 79 ? 2.135 -4.750 -2.881 1.00 95.62 79 VAL A CA 1
ATOM 602 C C . VAL A 1 79 ? 0.934 -3.854 -2.574 1.00 95.62 79 VAL A C 1
ATOM 604 O O . VAL A 1 79 ? 0.321 -4.025 -1.515 1.00 95.62 79 VAL A O 1
ATOM 607 N N . ILE A 1 80 ? 0.542 -2.971 -3.497 1.00 95.94 80 ILE A N 1
ATOM 608 C CA . ILE A 1 80 ? -0.649 -2.117 -3.365 1.00 95.94 80 ILE A CA 1
ATOM 609 C C . ILE A 1 80 ? -1.893 -2.976 -3.133 1.00 95.94 80 ILE A C 1
ATOM 611 O O . ILE A 1 80 ? -2.629 -2.729 -2.176 1.00 95.94 80 ILE A O 1
ATOM 615 N N . ALA A 1 81 ? -2.096 -4.035 -3.921 1.00 96.62 81 ALA A N 1
ATOM 616 C CA . ALA A 1 81 ? -3.243 -4.931 -3.764 1.00 96.62 81 ALA A CA 1
ATOM 617 C C . ALA A 1 81 ? -3.299 -5.574 -2.362 1.00 96.62 81 ALA A C 1
ATOM 619 O O . ALA A 1 81 ? -4.358 -5.647 -1.733 1.00 96.62 81 ALA A O 1
ATOM 620 N N . ARG A 1 82 ? -2.149 -5.989 -1.812 1.00 95.69 82 ARG A N 1
ATOM 621 C CA . ARG A 1 82 ? -2.067 -6.521 -0.437 1.00 95.69 82 ARG A C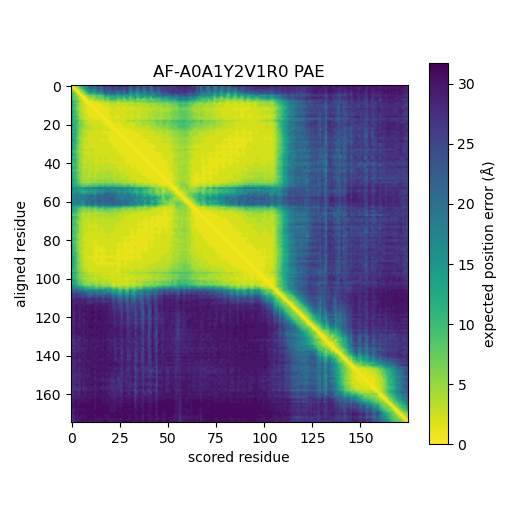A 1
ATOM 622 C C . ARG A 1 82 ? -2.363 -5.450 0.613 1.00 95.69 82 ARG A C 1
ATOM 624 O O . ARG A 1 82 ? -3.022 -5.743 1.610 1.00 95.69 82 ARG A O 1
ATOM 631 N N . MET A 1 83 ? -1.885 -4.222 0.415 1.00 95.75 83 MET A N 1
ATOM 632 C CA . MET A 1 83 ? -2.160 -3.099 1.316 1.00 95.75 83 MET A CA 1
ATOM 633 C C . MET A 1 83 ? -3.644 -2.716 1.305 1.00 95.75 83 MET A C 1
ATOM 635 O O . MET A 1 83 ? -4.234 -2.524 2.369 1.00 95.75 83 MET A O 1
ATOM 639 N N . GLN A 1 84 ? -4.282 -2.704 0.134 1.00 97.38 84 GLN A N 1
ATOM 640 C CA . GLN A 1 84 ? -5.726 -2.507 -0.001 1.00 97.38 84 GLN A CA 1
ATOM 641 C C . GLN A 1 84 ? -6.511 -3.608 0.721 1.00 97.38 84 GLN A C 1
ATOM 643 O O . GLN A 1 84 ? -7.412 -3.305 1.501 1.00 97.38 84 GLN A O 1
ATOM 648 N N . ASN A 1 85 ? -6.112 -4.874 0.575 1.00 97.00 85 ASN A N 1
ATOM 649 C CA . ASN A 1 85 ? -6.746 -5.970 1.305 1.00 97.00 85 ASN A CA 1
ATOM 650 C C . ASN A 1 85 ? -6.607 -5.826 2.835 1.00 97.00 85 ASN A C 1
ATOM 652 O O . ASN A 1 85 ? -7.542 -6.113 3.580 1.00 97.00 85 ASN A O 1
ATOM 656 N N . ARG A 1 86 ? -5.480 -5.298 3.333 1.00 97.19 86 ARG A N 1
ATOM 657 C CA . ARG A 1 86 ? -5.334 -4.967 4.763 1.00 97.19 86 ARG A CA 1
ATOM 658 C C . ARG A 1 86 ? -6.304 -3.868 5.206 1.00 97.19 86 ARG A C 1
ATOM 660 O O . ARG A 1 86 ? -6.851 -3.972 6.302 1.00 97.19 86 ARG A O 1
ATOM 667 N N . ILE A 1 87 ? -6.559 -2.854 4.373 1.00 97.12 87 ILE A N 1
ATOM 668 C CA . ILE A 1 87 ? -7.594 -1.838 4.643 1.00 97.12 87 ILE A CA 1
ATOM 669 C C . ILE A 1 87 ? -8.978 -2.495 4.734 1.00 97.12 87 ILE A C 1
ATOM 671 O O . ILE A 1 87 ? -9.738 -2.169 5.644 1.00 97.12 87 ILE A O 1
ATOM 675 N N . GLU A 1 88 ? -9.299 -3.445 3.852 1.00 97.75 88 GLU A N 1
ATOM 676 C CA . GLU A 1 88 ? -10.568 -4.189 3.905 1.00 97.75 88 GLU A CA 1
ATOM 677 C C . GLU A 1 88 ? -10.717 -4.994 5.202 1.00 97.75 88 GLU A C 1
ATOM 679 O O . GLU A 1 88 ? -11.788 -4.990 5.807 1.00 97.75 88 GLU A O 1
ATOM 684 N N . MET A 1 89 ? -9.643 -5.635 5.676 1.00 97.81 89 MET A N 1
ATOM 685 C CA . MET A 1 89 ? -9.654 -6.346 6.960 1.00 97.81 89 MET A CA 1
ATOM 686 C C . MET A 1 89 ? -9.890 -5.402 8.141 1.00 97.81 89 MET A C 1
ATOM 688 O O . MET A 1 89 ? -10.683 -5.718 9.028 1.00 97.81 89 MET A O 1
ATOM 692 N N . ILE A 1 90 ? -9.246 -4.229 8.144 1.00 97.50 90 ILE A N 1
ATOM 693 C CA . ILE A 1 90 ? -9.480 -3.212 9.177 1.00 97.50 90 ILE A CA 1
ATOM 694 C C . ILE A 1 90 ? -10.926 -2.724 9.115 1.00 97.50 90 ILE A C 1
ATOM 696 O O . ILE A 1 90 ? -11.579 -2.625 10.150 1.00 97.50 90 ILE A O 1
ATOM 700 N N . ARG A 1 91 ? -11.459 -2.478 7.915 1.00 97.69 91 ARG A N 1
ATOM 701 C CA . ARG A 1 91 ? -12.859 -2.092 7.732 1.00 97.69 91 ARG A CA 1
ATOM 702 C C . ARG A 1 91 ? -13.815 -3.130 8.314 1.00 97.69 91 ARG A C 1
ATOM 704 O O . ARG A 1 91 ? -14.704 -2.760 9.076 1.00 97.69 91 ARG A O 1
ATOM 711 N N . ALA A 1 92 ? -13.618 -4.406 7.992 1.00 97.56 92 ALA A N 1
ATOM 712 C CA . ALA A 1 92 ? -14.442 -5.487 8.519 1.00 97.56 92 ALA A CA 1
ATOM 713 C C . ALA A 1 92 ? -14.380 -5.552 10.055 1.00 97.56 92 ALA A C 1
ATOM 715 O O . ALA A 1 92 ? -15.402 -5.753 10.707 1.00 97.56 92 ALA A O 1
ATOM 716 N N . GLU A 1 93 ? -13.202 -5.334 10.645 1.00 97.81 93 GLU A N 1
ATOM 717 C CA . GLU A 1 93 ? -13.033 -5.287 12.099 1.00 97.81 93 GLU A CA 1
ATOM 718 C C . GLU A 1 93 ? -13.744 -4.084 12.740 1.00 97.81 93 GLU A C 1
ATOM 720 O O . GLU A 1 93 ? -14.415 -4.239 13.761 1.00 97.81 93 GLU A O 1
ATOM 725 N N . VAL A 1 94 ? -13.639 -2.896 12.140 1.00 97.38 94 VAL A N 1
ATOM 726 C CA . VAL A 1 94 ? -14.331 -1.674 12.588 1.00 97.38 94 VAL A CA 1
ATOM 727 C C . VAL A 1 94 ? -15.848 -1.886 12.573 1.00 97.38 94 VAL A C 1
ATOM 729 O O . VAL A 1 94 ? -16.518 -1.650 13.580 1.00 97.38 94 VAL A O 1
ATOM 732 N N . GLU A 1 95 ? -16.384 -2.412 11.471 1.00 96.75 95 GLU A N 1
ATOM 733 C CA . GLU A 1 95 ? -17.815 -2.701 11.328 1.00 96.75 95 GLU A CA 1
ATOM 734 C C . GLU A 1 95 ? -18.271 -3.802 12.308 1.00 96.75 95 GLU A C 1
ATOM 736 O O . GLU A 1 95 ? -19.332 -3.680 12.923 1.00 96.75 95 GLU A O 1
ATOM 741 N N . ARG A 1 96 ? -17.444 -4.831 12.554 1.00 97.06 96 ARG A N 1
ATOM 742 C CA . ARG A 1 96 ? -17.708 -5.886 13.555 1.00 97.06 96 ARG A CA 1
ATOM 743 C C . ARG A 1 96 ? -17.842 -5.332 14.977 1.00 97.06 96 ARG A C 1
ATOM 745 O O . ARG A 1 96 ? -18.593 -5.891 15.775 1.00 97.06 96 ARG A O 1
ATOM 752 N N . ARG A 1 97 ? -17.140 -4.241 15.299 1.00 96.62 97 ARG A N 1
ATOM 753 C CA . ARG A 1 97 ? -17.232 -3.534 16.592 1.00 96.62 97 ARG A CA 1
ATOM 754 C C . ARG A 1 97 ? -18.422 -2.576 16.686 1.00 96.62 97 ARG A C 1
ATOM 756 O O . ARG A 1 97 ? -18.617 -1.970 17.735 1.00 96.62 97 ARG A O 1
ATOM 763 N N . GLY A 1 98 ? -19.208 -2.431 15.617 1.00 96.38 98 GLY A N 1
ATOM 764 C CA . GLY A 1 98 ? -20.316 -1.477 15.545 1.00 96.38 98 GLY A CA 1
ATOM 765 C C . GLY A 1 98 ? -19.872 -0.025 15.347 1.00 96.38 98 GLY A C 1
ATOM 766 O O . GLY A 1 98 ? -20.666 0.885 15.577 1.00 96.38 98 GLY A O 1
ATOM 767 N N . LEU A 1 99 ? -18.619 0.200 14.941 1.00 95.44 99 LEU A N 1
ATOM 768 C CA . LEU A 1 99 ? -18.078 1.524 14.642 1.00 95.44 99 LEU A CA 1
ATOM 769 C C . LEU A 1 99 ? -18.340 1.890 13.173 1.00 95.44 99 LEU A C 1
ATOM 771 O O . LEU A 1 99 ? -18.447 1.027 12.300 1.00 95.44 99 LEU A O 1
ATOM 775 N N . SER A 1 100 ? -18.431 3.188 12.885 1.00 94.25 100 SER A N 1
ATOM 776 C CA . SER A 1 100 ? -18.657 3.687 11.528 1.00 94.25 100 SER A CA 1
ATOM 777 C C . SER A 1 100 ? -17.345 3.752 10.750 1.00 94.25 100 SER A C 1
ATOM 779 O O . SER A 1 100 ? -16.469 4.552 11.070 1.00 94.25 100 SER A O 1
ATOM 781 N N . TRP A 1 101 ? -17.226 2.994 9.654 1.00 95.38 101 TRP A N 1
ATOM 782 C CA . TRP A 1 101 ? -16.054 3.073 8.768 1.00 95.38 101 TRP A CA 1
ATOM 783 C C . TRP A 1 101 ? -15.779 4.493 8.248 1.00 95.38 101 TRP A C 1
ATOM 785 O O . TRP A 1 101 ? -14.629 4.863 8.029 1.00 95.38 101 TRP A O 1
ATOM 795 N N . ARG A 1 102 ? -16.820 5.323 8.095 1.00 92.31 102 ARG A N 1
ATOM 796 C CA . ARG A 1 102 ? -16.685 6.706 7.610 1.00 92.31 102 ARG A CA 1
ATOM 797 C C . ARG A 1 102 ? -15.755 7.546 8.493 1.00 92.31 102 ARG A C 1
ATOM 799 O O . ARG A 1 102 ? -15.044 8.396 7.972 1.00 92.31 102 ARG A O 1
ATOM 806 N N . GLU A 1 103 ? -15.713 7.282 9.796 1.00 88.38 103 GLU A N 1
ATOM 807 C CA . GLU A 1 103 ? -14.842 7.996 10.744 1.00 88.38 103 GLU A CA 1
ATOM 808 C C . GLU A 1 103 ? -13.350 7.736 10.469 1.00 88.38 103 GLU A C 1
ATOM 810 O O . GLU A 1 103 ? -12.508 8.590 10.726 1.00 88.38 103 GLU A O 1
ATOM 815 N N . PHE A 1 104 ? -13.031 6.594 9.856 1.00 88.69 104 PHE A N 1
ATOM 816 C CA . PHE A 1 104 ? -11.676 6.167 9.501 1.00 88.69 104 PHE A CA 1
ATOM 817 C C . PHE A 1 104 ? -11.259 6.647 8.109 1.00 88.69 104 PHE A C 1
ATOM 819 O O . PHE A 1 104 ? -10.096 6.525 7.725 1.00 88.69 104 PHE A O 1
ATOM 826 N N . GLN A 1 105 ? -12.196 7.190 7.324 1.00 81.50 105 GLN A N 1
ATOM 827 C CA . GLN A 1 105 ? -11.897 7.677 5.983 1.00 81.50 105 GLN A CA 1
ATOM 828 C C . GLN A 1 105 ? -11.245 9.063 5.983 1.00 81.50 105 GLN A C 1
ATOM 830 O O . GLN A 1 105 ? -10.668 9.424 4.959 1.00 81.50 105 GLN A O 1
ATOM 835 N N . GLY A 1 106 ? -11.241 9.765 7.121 1.00 71.31 106 GLY A N 1
ATOM 836 C CA . GLY A 1 106 ? -10.889 11.179 7.194 1.00 71.31 106 GLY A CA 1
ATOM 837 C C . GLY A 1 106 ? -12.024 12.045 6.647 1.00 71.31 106 GLY A C 1
ATOM 838 O O . GLY A 1 106 ? -12.838 11.593 5.839 1.00 71.31 106 GLY A O 1
ATOM 839 N N . LYS A 1 107 ? -12.113 13.297 7.102 1.00 60.66 107 LYS A N 1
ATOM 840 C CA . LYS A 1 107 ? -12.968 14.271 6.420 1.00 60.66 107 LYS A CA 1
ATOM 841 C C . LYS A 1 107 ? -12.371 14.528 5.027 1.00 60.66 107 LYS A C 1
ATOM 843 O O . LYS A 1 107 ? -11.149 14.672 4.956 1.00 60.66 107 LYS A O 1
ATOM 848 N N . PRO A 1 108 ? -13.178 14.582 3.950 1.00 48.91 108 PRO A N 1
ATOM 849 C CA . PRO A 1 108 ? -12.702 15.160 2.697 1.00 48.91 108 PRO A CA 1
ATOM 850 C C . PRO A 1 108 ? -12.187 16.572 3.002 1.00 48.91 108 PRO A C 1
ATOM 852 O O . PRO A 1 108 ? -12.761 17.251 3.856 1.00 48.91 108 PRO A O 1
ATOM 855 N N . ASP A 1 109 ? -11.087 16.978 2.370 1.00 48.00 109 ASP A N 1
ATOM 856 C CA . ASP A 1 109 ? -10.396 18.259 2.583 1.00 48.00 109 ASP A CA 1
ATOM 857 C C . ASP A 1 109 ? -11.224 19.481 2.113 1.00 48.00 109 ASP A C 1
ATOM 859 O O . ASP A 1 109 ? -10.719 20.376 1.451 1.00 48.00 109 ASP A O 1
ATOM 863 N N . GLU A 1 110 ? -12.512 19.546 2.451 1.00 43.69 110 GLU A N 1
ATOM 864 C CA . GLU A 1 110 ? -13.366 20.727 2.273 1.00 43.69 110 GLU A CA 1
ATOM 865 C C . GLU A 1 110 ? -13.378 21.622 3.534 1.00 43.69 110 GLU A C 1
ATOM 867 O O . GLU A 1 110 ? -13.940 22.709 3.513 1.00 43.69 110 GLU A O 1
ATOM 872 N N . GLU A 1 111 ? -12.719 21.210 4.630 1.00 42.22 111 GLU A N 1
ATOM 873 C CA . GLU A 1 111 ? -12.625 21.974 5.895 1.00 42.22 111 GLU A CA 1
ATOM 874 C C . GLU A 1 111 ? -11.194 22.021 6.484 1.00 42.22 111 GLU A C 1
ATOM 876 O O . GLU A 1 111 ? -11.022 22.080 7.702 1.00 42.22 111 GLU A O 1
ATOM 881 N N . LYS A 1 112 ? -10.141 21.973 5.655 1.00 43.09 112 LYS A N 1
ATOM 882 C CA . LYS A 1 112 ? -8.741 22.128 6.111 1.00 43.09 112 LYS A CA 1
ATOM 883 C C . LYS A 1 112 ? -8.040 23.363 5.533 1.00 43.09 112 LYS A C 1
ATOM 885 O O . LYS A 1 112 ? -6.888 23.286 5.124 1.00 43.09 112 LYS A O 1
ATOM 890 N N . GLU A 1 113 ? -8.696 24.521 5.545 1.00 39.19 113 GLU A N 1
ATOM 891 C CA . GLU A 1 113 ? -7.974 25.795 5.364 1.00 39.19 113 GLU A CA 1
ATOM 892 C C . GLU A 1 113 ? -7.316 26.304 6.658 1.00 39.19 113 GLU A C 1
ATOM 894 O O . GLU A 1 113 ? -6.484 27.202 6.606 1.00 39.19 113 GLU A O 1
ATOM 899 N N . GLU A 1 114 ? -7.571 25.688 7.816 1.00 39.53 114 GLU A N 1
ATOM 900 C CA . GLU A 1 114 ? -6.943 26.106 9.073 1.00 39.53 114 GLU A CA 1
ATOM 901 C C . GLU A 1 114 ? -6.476 24.904 9.900 1.00 39.53 114 GLU A C 1
ATOM 903 O O . GLU A 1 114 ? -7.185 24.443 10.787 1.00 39.53 114 GLU A O 1
ATOM 908 N N . ALA A 1 115 ? -5.289 24.379 9.570 1.00 42.88 115 ALA A N 1
ATOM 909 C CA . ALA A 1 115 ? -4.343 23.664 10.451 1.00 42.88 115 ALA A CA 1
ATOM 910 C C . ALA A 1 115 ? -3.670 22.466 9.761 1.00 42.88 115 ALA A C 1
ATOM 912 O O . ALA A 1 115 ? -3.907 21.310 10.104 1.00 42.88 115 ALA A O 1
ATOM 913 N N . SER A 1 116 ? -2.738 22.739 8.852 1.00 35.06 116 SER A N 1
ATOM 914 C CA . SER A 1 116 ? -1.610 21.830 8.615 1.00 35.06 116 SER A CA 1
ATOM 915 C C . SER A 1 116 ? -0.438 22.591 8.009 1.00 35.06 116 SER A C 1
ATOM 917 O O . SER A 1 116 ? -0.080 22.424 6.849 1.00 35.06 116 SER A O 1
ATOM 919 N N . SER A 1 117 ? 0.167 23.445 8.834 1.00 43.22 117 SER A N 1
ATOM 920 C CA . SER A 1 117 ? 1.572 23.805 8.675 1.00 43.22 117 SER A CA 1
ATOM 921 C C . SER A 1 117 ? 2.393 22.634 9.219 1.00 43.22 117 SER A C 1
ATOM 923 O O . SER A 1 117 ? 2.599 22.521 10.425 1.00 43.22 117 SER A O 1
ATOM 925 N N . ALA A 1 118 ? 2.754 21.702 8.340 1.00 37.03 118 ALA A N 1
ATOM 926 C CA . ALA A 1 118 ? 3.708 20.633 8.615 1.00 37.03 118 ALA A CA 1
ATOM 927 C C . ALA A 1 118 ? 4.304 20.142 7.288 1.00 37.03 118 ALA A C 1
ATOM 929 O O . ALA A 1 118 ? 3.804 19.207 6.678 1.00 37.03 118 ALA A O 1
ATOM 930 N N . THR A 1 119 ? 5.347 20.852 6.852 1.00 43.19 119 THR A N 1
ATOM 931 C CA . THR A 1 119 ? 6.530 20.329 6.145 1.00 43.19 119 THR A CA 1
ATOM 932 C C . THR A 1 119 ? 6.309 19.133 5.215 1.00 43.19 119 THR A C 1
ATOM 934 O O . THR A 1 119 ? 6.583 17.994 5.592 1.00 43.19 119 THR A O 1
ATOM 937 N N . ASP A 1 120 ? 5.934 19.422 3.973 1.00 33.72 120 ASP A N 1
ATOM 938 C CA . ASP A 1 120 ? 6.250 18.567 2.832 1.00 33.72 120 ASP A CA 1
ATOM 939 C C . ASP A 1 120 ? 7.509 19.151 2.171 1.00 33.72 120 ASP A C 1
ATOM 941 O O . ASP A 1 120 ? 7.474 20.206 1.539 1.00 33.72 120 ASP A O 1
ATOM 945 N N . MET A 1 121 ? 8.667 18.551 2.457 1.00 42.50 121 MET A N 1
ATOM 946 C CA . MET A 1 121 ? 9.932 18.864 1.787 1.00 42.50 121 MET A CA 1
ATOM 947 C C . MET A 1 121 ? 10.084 17.901 0.609 1.00 42.50 121 MET A C 1
ATOM 949 O O . MET A 1 121 ? 10.893 16.975 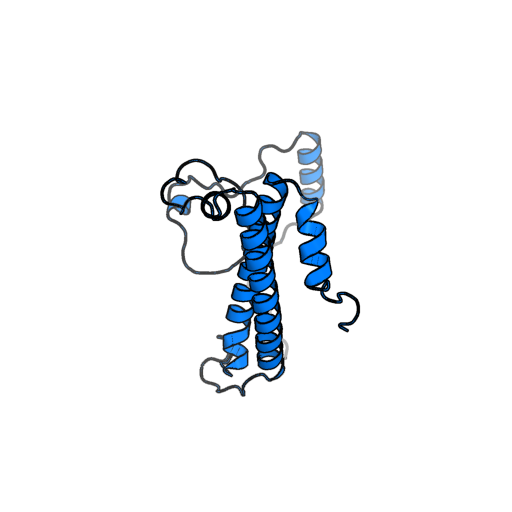0.656 1.00 42.50 121 MET A O 1
ATOM 953 N N . ALA A 1 122 ? 9.293 18.113 -0.441 1.00 33.25 122 ALA A N 1
ATOM 954 C CA . ALA A 1 122 ? 9.559 17.550 -1.755 1.00 33.25 122 ALA A CA 1
ATOM 955 C C . ALA A 1 122 ? 10.580 18.449 -2.466 1.00 33.25 122 ALA A C 1
ATOM 957 O O . ALA A 1 122 ? 10.280 19.568 -2.882 1.00 33.25 122 ALA 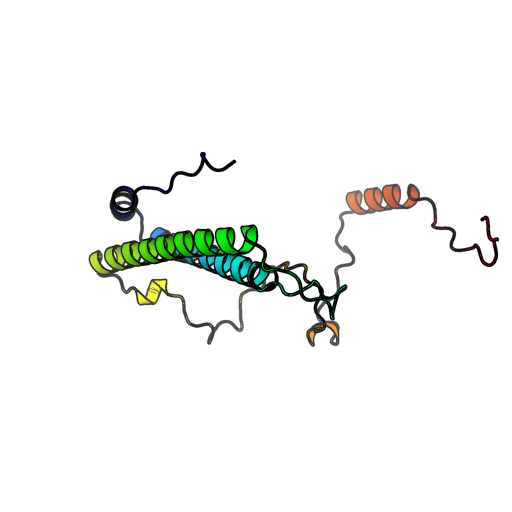A O 1
ATOM 958 N N . ASN A 1 123 ? 11.818 17.971 -2.565 1.00 44.91 123 ASN A N 1
ATOM 959 C CA . ASN A 1 123 ? 12.842 18.599 -3.388 1.00 44.91 123 ASN A CA 1
ATOM 960 C C . ASN A 1 123 ? 12.538 18.223 -4.848 1.00 44.91 123 ASN A C 1
ATOM 962 O O . ASN A 1 123 ? 12.817 17.102 -5.263 1.00 44.91 123 ASN A O 1
ATOM 966 N N . GLY A 1 124 ? 11.897 19.125 -5.589 1.00 35.53 124 GLY A N 1
ATOM 967 C CA . GLY A 1 124 ? 11.487 18.899 -6.972 1.00 35.53 124 GLY A CA 1
ATOM 968 C C . GLY A 1 124 ? 11.515 20.201 -7.757 1.00 35.53 124 GLY A C 1
ATOM 969 O O . GLY A 1 124 ? 10.667 21.069 -7.569 1.00 35.53 124 GLY A O 1
ATOM 970 N N . ASP A 1 125 ? 12.527 20.325 -8.607 1.00 42.00 125 ASP A N 1
ATOM 971 C CA . ASP A 1 125 ? 12.666 21.361 -9.623 1.00 42.00 125 ASP A CA 1
ATOM 972 C C . ASP A 1 125 ? 11.461 21.282 -10.578 1.00 42.00 125 ASP A C 1
ATOM 974 O O . ASP A 1 125 ? 11.225 20.263 -11.227 1.00 42.00 125 ASP A O 1
ATOM 978 N N . GLY A 1 126 ? 10.6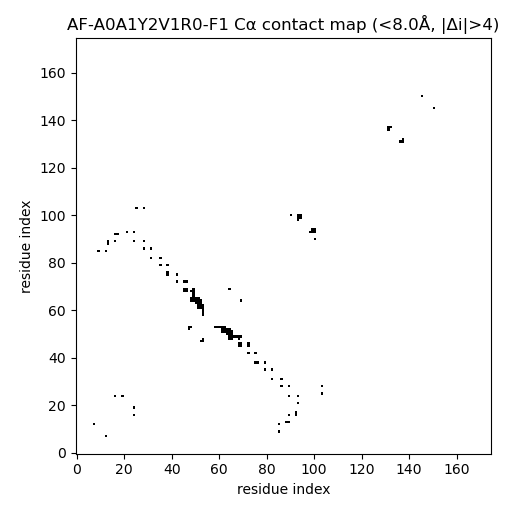27 22.321 -10.580 1.00 36.69 126 GLY A N 1
ATOM 979 C CA . GLY A 1 126 ? 9.390 22.363 -11.350 1.00 36.69 126 GLY A CA 1
ATOM 980 C C . GLY A 1 126 ? 8.845 23.781 -11.401 1.00 36.69 126 GLY A C 1
ATOM 981 O O . GLY A 1 126 ? 8.406 24.335 -10.394 1.00 36.69 126 GLY A O 1
ATOM 982 N N . GLU A 1 127 ? 8.915 24.380 -12.585 1.00 47.41 127 GLU A N 1
ATOM 983 C CA . GLU A 1 127 ? 8.486 25.738 -12.905 1.00 47.41 127 GLU A CA 1
ATOM 984 C C . GLU A 1 127 ? 7.045 26.017 -12.446 1.00 47.41 127 GLU A C 1
ATOM 986 O O . GLU A 1 127 ? 6.058 25.688 -13.101 1.00 47.41 127 GLU A O 1
ATOM 991 N N . GLY A 1 128 ? 6.928 26.651 -11.284 1.00 44.66 128 GLY A N 1
ATOM 992 C CA . GLY A 1 128 ? 5.649 26.990 -10.682 1.00 44.66 128 GLY A CA 1
ATOM 993 C C . GLY A 1 128 ? 5.851 27.702 -9.357 1.00 44.66 128 GLY A C 1
ATOM 994 O O . GLY A 1 128 ? 5.422 27.206 -8.321 1.00 44.66 128 GLY A O 1
ATOM 995 N N . GLN A 1 129 ? 6.533 28.856 -9.363 1.00 52.25 129 GLN A N 1
ATOM 996 C CA . GLN A 1 129 ? 6.661 29.684 -8.161 1.00 52.25 129 GLN A CA 1
ATOM 997 C C . GLN A 1 129 ? 5.262 29.995 -7.602 1.00 52.25 129 GLN A C 1
ATOM 999 O O . GLN A 1 129 ? 4.502 30.780 -8.176 1.00 52.25 129 GLN A O 1
ATOM 1004 N N . HIS A 1 130 ? 4.926 29.368 -6.474 1.00 52.66 130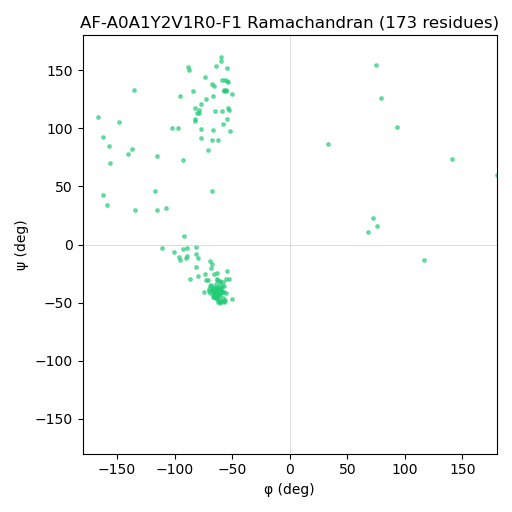 HIS A N 1
ATOM 1005 C CA . HIS A 1 130 ? 3.682 29.582 -5.745 1.00 52.66 130 HIS A CA 1
ATOM 1006 C C . HIS A 1 130 ? 3.515 31.090 -5.449 1.00 52.66 130 HIS A C 1
ATOM 1008 O O . HIS A 1 130 ? 4.502 31.744 -5.098 1.00 52.66 130 HIS A O 1
ATOM 1014 N N . PRO A 1 131 ? 2.307 31.683 -5.551 1.00 56.88 131 PRO A N 1
ATOM 1015 C CA . PRO A 1 131 ? 2.090 33.132 -5.391 1.00 56.88 131 PRO A CA 1
ATOM 1016 C C . PRO A 1 131 ? 2.619 33.698 -4.065 1.00 56.88 131 PRO A C 1
ATOM 1018 O O . PRO A 1 131 ? 2.965 34.874 -3.976 1.00 56.88 131 PRO A O 1
ATOM 1021 N N . ALA A 1 132 ? 2.773 32.845 -3.058 1.00 56.00 132 ALA A N 1
ATOM 1022 C CA . ALA A 1 132 ? 3.329 33.205 -1.766 1.00 56.00 132 ALA A CA 1
ATOM 1023 C C . ALA A 1 132 ? 4.844 33.536 -1.781 1.00 56.00 132 ALA A C 1
ATOM 1025 O O . ALA A 1 132 ? 5.346 34.149 -0.842 1.00 56.00 132 ALA A O 1
ATOM 1026 N N . TRP A 1 133 ? 5.574 33.195 -2.852 1.00 53.88 133 TRP A N 1
ATOM 1027 C CA . TRP A 1 133 ? 6.966 33.627 -3.070 1.00 53.88 133 TRP A CA 1
ATOM 1028 C C . TRP A 1 133 ? 7.059 35.046 -3.651 1.00 53.88 133 TRP A C 1
ATOM 1030 O O . TRP A 1 133 ? 8.101 35.688 -3.547 1.00 53.88 133 TRP A O 1
ATOM 1040 N N . ARG A 1 134 ? 5.974 35.565 -4.246 1.00 52.22 134 ARG A N 1
ATOM 1041 C CA . ARG A 1 134 ? 5.909 36.939 -4.776 1.00 52.22 134 ARG A CA 1
ATOM 1042 C C . ARG A 1 134 ? 5.489 37.972 -3.735 1.00 52.22 134 ARG A C 1
ATOM 1044 O O . ARG A 1 134 ? 5.905 39.119 -3.843 1.00 52.22 134 ARG A O 1
ATOM 1051 N N . ASP A 1 135 ? 4.689 37.569 -2.752 1.00 60.16 135 ASP A N 1
ATOM 1052 C CA . ASP A 1 135 ? 4.144 38.461 -1.716 1.00 60.16 135 ASP A CA 1
ATOM 1053 C C . ASP A 1 135 ? 5.027 38.542 -0.451 1.00 60.16 135 ASP A C 1
ATOM 1055 O O . ASP A 1 135 ? 4.655 39.111 0.569 1.00 60.16 135 ASP A O 1
ATOM 1059 N N . GLY A 1 136 ? 6.225 37.945 -0.481 1.00 53.97 136 GLY A N 1
ATOM 1060 C CA . GLY A 1 136 ? 7.176 38.007 0.636 1.00 53.97 136 GLY A CA 1
ATOM 1061 C C . GLY A 1 136 ? 6.739 37.253 1.899 1.00 53.97 136 GLY A C 1
ATOM 1062 O O . GLY A 1 136 ? 7.379 37.390 2.938 1.00 53.97 136 GLY A O 1
ATOM 1063 N N . THR A 1 137 ? 5.678 36.443 1.824 1.00 59.50 137 THR A N 1
ATOM 1064 C CA . THR A 1 137 ? 5.170 35.648 2.952 1.00 59.50 137 THR A CA 1
ATOM 1065 C C . THR A 1 137 ? 6.065 34.445 3.265 1.00 59.50 137 THR A C 1
ATOM 1067 O O . THR A 1 137 ? 6.116 33.998 4.407 1.00 59.50 137 THR A O 1
ATOM 1070 N N . PHE A 1 138 ? 6.818 33.949 2.277 1.00 41.62 138 PHE A N 1
ATOM 1071 C CA . PHE A 1 138 ? 7.897 32.982 2.480 1.00 41.62 138 PHE A CA 1
ATOM 1072 C C . PHE A 1 138 ? 9.249 33.701 2.424 1.00 41.62 138 PHE A C 1
ATOM 1074 O O . PHE A 1 138 ? 9.778 33.977 1.350 1.00 41.62 138 PHE A O 1
ATOM 1081 N N . GLN A 1 139 ? 9.830 33.994 3.588 1.00 50.66 139 GLN A N 1
ATOM 1082 C CA . GLN A 1 139 ? 11.269 34.230 3.682 1.00 50.66 139 GLN A CA 1
ATOM 1083 C C . GLN A 1 139 ? 11.958 32.868 3.719 1.00 50.66 139 GLN A C 1
ATOM 1085 O O . GLN A 1 139 ? 11.829 32.136 4.701 1.00 50.66 139 GLN A O 1
ATOM 1090 N N . THR A 1 140 ? 12.717 32.530 2.676 1.00 49.59 140 THR A N 1
ATOM 1091 C CA . THR A 1 140 ? 13.747 31.493 2.782 1.00 49.59 140 THR A CA 1
ATOM 1092 C C . THR A 1 140 ? 14.619 31.861 3.974 1.00 49.59 140 THR A C 1
ATOM 1094 O O . THR A 1 140 ? 15.203 32.947 4.010 1.00 49.59 140 THR A O 1
ATOM 1097 N N . GLY A 1 141 ? 14.611 31.010 4.999 1.00 42.72 141 GLY A N 1
ATOM 1098 C CA . GLY A 1 141 ? 15.225 31.308 6.280 1.00 42.72 141 GLY A CA 1
ATOM 1099 C C . GLY A 1 141 ? 16.708 31.613 6.115 1.00 42.72 141 GLY A C 1
ATOM 1100 O O . GLY A 1 141 ? 17.533 30.713 6.018 1.00 42.72 141 GLY A O 1
ATOM 1101 N N . THR A 1 142 ? 17.067 32.892 6.180 1.00 50.84 142 THR A N 1
ATOM 1102 C CA . THR A 1 142 ? 18.322 33.243 6.835 1.00 50.84 142 THR A CA 1
ATOM 1103 C C . THR A 1 142 ? 18.109 32.862 8.288 1.00 50.84 142 THR A C 1
ATOM 1105 O O . THR A 1 142 ? 17.204 33.395 8.939 1.00 50.84 142 THR A O 1
ATOM 1108 N N . ILE A 1 143 ? 18.875 31.883 8.773 1.00 48.38 143 ILE A N 1
ATOM 1109 C CA . ILE A 1 143 ? 18.807 31.425 10.160 1.00 48.38 143 ILE A CA 1
ATOM 1110 C C . ILE A 1 143 ? 19.197 32.617 11.041 1.00 48.38 143 ILE A C 1
ATOM 1112 O O . ILE A 1 143 ? 20.361 32.891 11.298 1.00 48.38 143 ILE A O 1
ATOM 1116 N N . SER A 1 144 ? 18.211 33.410 11.437 1.00 52.56 144 SER A N 1
ATOM 1117 C CA . SER A 1 144 ? 18.403 34.669 12.158 1.00 52.56 144 SER A CA 1
ATOM 1118 C C . SER A 1 144 ? 18.263 34.467 13.669 1.00 52.56 144 SER A C 1
ATOM 1120 O O . SER A 1 144 ? 18.667 35.333 14.446 1.00 52.56 144 SER A O 1
ATOM 1122 N N . GLN A 1 145 ? 17.793 33.290 14.095 1.00 53.56 145 GLN A N 1
ATOM 1123 C CA . GLN A 1 145 ? 17.579 32.907 15.494 1.00 53.56 145 GLN A CA 1
ATOM 1124 C C . GLN A 1 145 ? 18.603 31.883 16.015 1.00 53.56 145 GLN A C 1
ATOM 1126 O O . GLN A 1 145 ? 18.276 31.064 16.863 1.00 53.56 145 GLN A O 1
ATOM 1131 N N . LEU A 1 146 ? 19.842 31.917 15.521 1.00 56.44 146 LEU A N 1
ATOM 1132 C CA . LEU A 1 146 ? 20.945 31.177 16.149 1.00 56.44 146 LEU A CA 1
ATOM 1133 C C . LEU A 1 146 ? 21.265 31.785 17.518 1.00 56.44 146 LEU A C 1
ATOM 1135 O O . LEU A 1 146 ? 21.328 33.017 17.645 1.00 56.44 146 LEU A O 1
ATOM 1139 N N . GLY A 1 147 ? 21.506 30.932 18.514 1.00 65.25 147 GLY A N 1
ATOM 1140 C CA . GLY A 1 147 ? 22.084 31.350 19.792 1.00 65.25 147 GLY A CA 1
ATOM 1141 C C . GLY A 1 147 ? 23.466 31.987 19.594 1.00 65.25 147 GLY A C 1
ATOM 1142 O O . GLY A 1 147 ? 24.102 31.815 18.553 1.00 65.25 147 GLY A O 1
ATOM 1143 N N . GLU A 1 148 ? 23.957 32.744 20.580 1.00 66.62 148 GLU A N 1
ATOM 1144 C CA . GLU A 1 148 ? 25.259 33.431 20.468 1.00 66.62 148 GLU A CA 1
ATOM 1145 C C . GLU A 1 148 ? 26.416 32.460 20.174 1.00 66.62 148 GLU A C 1
ATOM 1147 O O . GLU A 1 148 ? 27.296 32.774 19.373 1.00 66.62 148 GLU A O 1
ATOM 1152 N N . GLU A 1 149 ? 26.362 31.252 20.740 1.00 70.81 149 GLU A N 1
ATOM 1153 C CA . GLU A 1 149 ? 27.348 30.188 20.518 1.00 70.81 149 GLU A CA 1
ATOM 1154 C C . GLU A 1 149 ? 27.336 29.673 19.071 1.00 70.81 149 GLU A C 1
ATOM 1156 O O . GLU A 1 149 ? 28.384 29.505 18.447 1.00 70.81 149 GLU A O 1
ATOM 1161 N N . GLU A 1 150 ? 26.148 29.476 18.500 1.00 71.25 150 GLU A N 1
ATOM 1162 C CA . GLU A 1 150 ? 25.993 28.971 17.135 1.00 71.25 150 GLU A CA 1
ATOM 1163 C C . GLU A 1 150 ? 26.371 30.040 16.095 1.00 71.25 150 GLU A C 1
ATOM 1165 O O . GLU A 1 150 ? 26.915 29.720 15.036 1.00 71.25 150 GLU A O 1
ATOM 1170 N N . ARG A 1 151 ? 26.164 31.327 16.414 1.00 76.25 151 ARG A N 1
ATOM 1171 C CA . ARG A 1 151 ? 26.640 32.458 15.596 1.00 76.25 151 ARG A CA 1
ATOM 1172 C C . ARG A 1 151 ? 28.165 32.545 15.562 1.00 76.25 151 ARG A C 1
ATOM 1174 O O . ARG A 1 151 ? 28.727 32.864 14.515 1.00 76.25 151 ARG A O 1
ATOM 1181 N N . GLU A 1 152 ? 28.835 32.266 16.678 1.00 77.50 152 GLU A N 1
ATOM 1182 C CA . GLU A 1 152 ? 30.300 32.248 16.734 1.00 77.50 152 GLU A CA 1
ATOM 1183 C C . GLU A 1 152 ? 30.877 31.051 15.965 1.00 77.50 152 GLU A C 1
ATOM 1185 O O . GLU A 1 152 ? 31.839 31.203 15.210 1.00 77.50 152 GLU A O 1
ATOM 1190 N N . LEU A 1 153 ? 30.234 29.884 16.068 1.00 79.38 153 LEU A N 1
ATOM 1191 C CA . LEU A 1 153 ? 30.564 28.700 15.269 1.00 79.38 153 LEU A CA 1
ATOM 1192 C C . LEU A 1 153 ? 30.454 28.975 13.766 1.00 79.38 153 LEU A C 1
ATOM 1194 O O . LEU A 1 153 ? 31.384 28.665 13.020 1.00 79.38 153 LEU A O 1
ATOM 1198 N N . LEU A 1 154 ? 29.369 29.615 13.323 1.00 77.69 154 LEU A N 1
ATOM 1199 C CA . LEU A 1 154 ? 29.197 30.023 11.926 1.00 77.69 154 LEU A CA 1
ATOM 1200 C C . LEU A 1 154 ? 30.283 31.002 11.473 1.00 77.69 154 LEU A C 1
ATOM 1202 O O . LEU A 1 154 ? 30.838 30.834 10.390 1.00 77.69 154 LEU A O 1
ATOM 1206 N N . ARG A 1 155 ? 30.656 31.972 12.314 1.00 78.81 155 ARG A N 1
ATOM 1207 C CA . ARG A 1 155 ? 31.729 32.934 12.018 1.00 78.81 155 ARG A CA 1
ATOM 1208 C C . ARG A 1 155 ? 33.102 32.267 11.892 1.00 78.81 155 ARG A C 1
ATOM 1210 O O . ARG A 1 155 ? 33.873 32.636 11.002 1.00 78.81 155 ARG A O 1
ATOM 1217 N N . GLN A 1 156 ? 33.405 31.276 12.734 1.00 80.81 156 GLN A N 1
ATOM 1218 C CA . GLN A 1 156 ? 34.630 30.476 12.616 1.00 80.81 156 GLN A CA 1
ATOM 1219 C C . GLN A 1 156 ? 34.650 29.647 11.332 1.00 80.81 156 GLN A C 1
ATOM 1221 O O . GLN A 1 156 ? 35.687 29.569 10.674 1.00 80.81 156 GLN A O 1
ATOM 1226 N N . LEU A 1 157 ? 33.515 29.048 10.964 1.00 78.44 157 LEU A N 1
ATOM 1227 C CA . LEU A 1 157 ? 33.379 28.257 9.741 1.00 78.44 157 LEU A CA 1
ATOM 1228 C C . LEU A 1 157 ? 33.548 29.131 8.494 1.00 78.44 157 LEU A C 1
ATOM 1230 O O . LEU A 1 157 ? 34.285 28.769 7.581 1.00 78.44 157 LEU A O 1
ATOM 1234 N N . GLN A 1 158 ? 32.942 30.318 8.501 1.00 74.50 158 GLN A N 1
ATOM 1235 C CA . GLN A 1 158 ? 33.008 31.275 7.400 1.00 74.50 158 GLN A CA 1
ATOM 1236 C C . GLN A 1 158 ? 34.407 31.890 7.250 1.00 74.50 158 GLN A C 1
ATOM 1238 O O . GLN A 1 158 ? 34.879 32.052 6.135 1.00 74.50 158 GLN A O 1
ATOM 1243 N N . SER A 1 159 ? 35.124 32.126 8.355 1.00 75.75 159 SER A N 1
ATOM 1244 C CA . SER A 1 159 ? 36.538 32.552 8.331 1.00 75.75 159 SER A CA 1
ATOM 1245 C C . SER A 1 159 ? 37.498 31.479 7.803 1.00 75.75 159 SER A C 1
ATOM 1247 O O . SER A 1 159 ? 38.647 31.782 7.487 1.00 75.75 159 SER A O 1
ATOM 1249 N N . ARG A 1 160 ? 37.063 30.213 7.760 1.00 71.75 160 ARG A N 1
ATOM 1250 C CA . ARG A 1 160 ? 37.864 29.084 7.272 1.00 71.75 160 ARG A CA 1
ATOM 1251 C C . ARG A 1 160 ? 37.592 28.763 5.803 1.00 71.75 160 ARG A C 1
ATOM 1253 O O . ARG A 1 160 ? 38.381 28.027 5.213 1.00 71.75 160 ARG A O 1
ATOM 1260 N N . MET A 1 161 ? 36.519 29.305 5.221 1.00 62.94 161 MET A N 1
ATOM 1261 C CA . MET A 1 161 ? 36.344 29.282 3.774 1.00 62.94 161 MET A CA 1
ATOM 1262 C C . MET A 1 161 ? 37.250 30.354 3.156 1.00 62.94 161 MET A C 1
ATOM 1264 O O . MET A 1 161 ? 37.130 31.523 3.527 1.00 62.94 161 MET A O 1
ATOM 1268 N N . PRO A 1 162 ? 38.190 29.979 2.267 1.00 64.38 162 PRO A N 1
ATOM 1269 C CA . PRO A 1 162 ? 38.909 30.970 1.481 1.00 64.38 162 PRO A CA 1
ATOM 1270 C C . PRO A 1 162 ? 37.889 31.779 0.664 1.00 64.38 162 PRO A C 1
ATOM 1272 O O . PRO A 1 162 ? 36.898 31.196 0.218 1.00 64.38 162 PRO A O 1
ATOM 1275 N N . PRO A 1 163 ? 38.080 33.101 0.502 1.00 63.16 163 PRO A N 1
ATOM 1276 C CA . PRO A 1 163 ? 37.240 33.869 -0.403 1.00 63.16 163 PRO A CA 1
ATOM 1277 C C . PRO A 1 163 ? 37.337 33.239 -1.794 1.00 63.16 163 PRO A C 1
ATOM 1279 O O . PRO A 1 163 ? 38.433 32.909 -2.251 1.00 63.16 163 PRO A O 1
ATOM 1282 N N . GLU A 1 164 ? 36.192 33.017 -2.433 1.00 55.31 164 GLU A N 1
ATOM 1283 C CA . GLU A 1 164 ? 36.162 32.722 -3.860 1.00 55.31 164 GLU A CA 1
ATOM 1284 C C . GLU A 1 164 ? 36.623 34.005 -4.563 1.00 55.31 164 GLU A C 1
ATOM 1286 O O . GLU A 1 164 ? 35.880 34.982 -4.649 1.00 55.31 164 GLU A O 1
ATOM 1291 N N . ASP A 1 165 ? 37.903 34.047 -4.940 1.00 52.47 165 ASP A N 1
ATOM 1292 C CA . ASP A 1 165 ? 38.444 35.084 -5.814 1.00 52.47 165 ASP A CA 1
ATOM 1293 C C . ASP A 1 165 ? 37.817 34.881 -7.203 1.00 52.47 165 ASP A C 1
ATOM 1295 O O . ASP A 1 165 ? 38.326 34.136 -8.042 1.00 52.47 165 ASP A O 1
ATOM 1299 N N . ASP A 1 166 ? 36.674 35.526 -7.430 1.00 57.31 166 ASP A N 1
ATOM 1300 C CA . ASP A 1 166 ? 36.112 35.749 -8.759 1.00 57.31 166 ASP A CA 1
ATOM 1301 C C . ASP A 1 166 ? 36.980 36.775 -9.499 1.00 57.31 166 ASP A C 1
ATOM 1303 O O . ASP A 1 166 ? 36.654 37.958 -9.531 1.00 57.31 166 ASP A O 1
ATOM 1307 N N . GLU A 1 167 ? 38.097 36.344 -10.089 1.00 49.78 167 GLU A N 1
ATOM 1308 C CA . GLU A 1 167 ? 38.812 37.114 -11.115 1.00 49.78 167 GLU A CA 1
ATOM 1309 C C . GLU A 1 167 ? 39.768 36.208 -11.915 1.00 49.78 167 GLU A C 1
ATOM 1311 O O . GLU A 1 167 ? 40.932 36.035 -11.564 1.00 49.78 167 GLU A O 1
ATOM 1316 N N . ASP A 1 168 ? 39.294 35.658 -13.040 1.00 48.38 168 ASP A N 1
ATOM 1317 C CA . ASP A 1 168 ? 40.191 35.343 -14.163 1.00 48.38 168 ASP A CA 1
ATOM 1318 C C . ASP A 1 168 ? 39.518 35.672 -15.514 1.00 48.38 168 ASP A C 1
ATOM 1320 O O . ASP A 1 168 ? 38.969 34.801 -16.199 1.00 48.38 168 ASP A O 1
ATOM 1324 N N . PRO A 1 169 ? 39.469 36.958 -15.913 1.00 51.84 169 PRO A N 1
ATOM 1325 C CA . PRO A 1 169 ? 39.163 37.328 -17.281 1.00 51.84 169 PRO A CA 1
ATOM 1326 C C . PRO A 1 169 ? 40.447 37.208 -18.122 1.00 51.84 169 PRO A C 1
ATOM 1328 O O . PRO A 1 169 ? 41.321 38.061 -18.036 1.00 51.84 169 PRO A O 1
ATOM 1331 N N . GLU A 1 170 ? 40.495 36.186 -18.984 1.00 49.84 170 GLU A N 1
ATOM 1332 C CA . GLU A 1 170 ? 41.519 35.897 -20.017 1.00 49.84 170 GLU A CA 1
ATOM 1333 C C . GLU A 1 170 ? 42.679 34.961 -19.611 1.00 49.84 170 GLU A C 1
ATOM 1335 O O . GLU A 1 170 ? 43.696 35.386 -19.075 1.00 49.84 170 GLU A O 1
ATOM 1340 N N . GLY A 1 171 ? 42.598 33.680 -20.017 1.00 41.03 171 GLY A N 1
ATOM 1341 C CA . GLY A 1 171 ? 43.644 32.706 -19.675 1.00 41.03 171 GLY A CA 1
ATOM 1342 C C . GLY A 1 171 ? 43.737 31.405 -20.484 1.00 41.03 171 GLY A C 1
ATOM 1343 O O . GLY A 1 171 ? 43.997 30.368 -19.899 1.00 41.03 171 GLY A O 1
ATOM 1344 N N . GLY A 1 172 ? 43.600 31.446 -21.815 1.00 44.19 172 GLY A N 1
ATOM 1345 C CA . GLY A 1 172 ? 44.403 30.582 -22.705 1.00 44.19 172 GLY A CA 1
ATOM 1346 C C . GLY A 1 172 ? 44.018 29.102 -22.913 1.00 44.19 172 GLY A C 1
ATOM 1347 O O . GLY A 1 172 ? 43.967 28.283 -22.005 1.00 44.19 172 GLY A O 1
ATOM 1348 N N . MET A 1 173 ? 43.866 28.741 -24.191 1.00 54.72 173 MET A N 1
ATOM 1349 C CA . MET A 1 173 ? 43.804 27.365 -24.692 1.00 54.72 173 MET A CA 1
ATOM 1350 C C . MET A 1 173 ? 45.032 26.535 -24.304 1.00 54.72 173 MET A C 1
ATOM 1352 O O . MET A 1 173 ? 46.154 26.992 -24.517 1.00 54.72 173 MET A O 1
ATOM 1356 N N . HIS A 1 174 ? 44.829 25.259 -23.971 1.00 47.72 174 HIS A N 1
ATOM 1357 C CA . HIS A 1 174 ? 45.786 24.214 -24.328 1.00 47.72 174 HIS A CA 1
ATOM 1358 C C . HIS A 1 174 ? 45.068 22.977 -24.881 1.00 47.72 174 HIS A C 1
ATOM 1360 O O . HIS A 1 174 ? 44.042 22.548 -24.358 1.00 47.72 174 HIS A O 1
ATOM 1366 N N . LEU A 1 175 ? 45.624 22.525 -26.009 1.00 54.25 175 LEU A N 1
ATOM 1367 C CA . LEU A 1 175 ? 45.258 21.404 -26.879 1.00 54.25 175 LEU A CA 1
ATOM 1368 C C . LEU A 1 175 ? 45.181 20.055 -26.159 1.00 54.25 175 LEU A C 1
ATOM 1370 O O . LEU A 1 175 ? 46.021 19.833 -25.258 1.00 54.25 175 LEU A O 1
#

Foldseek 3Di:
DDPDDDDPDPVVLLVVLLPDDPVVLLVLLVVLVVVLVVLVVLLVVLVCQQCQNDDPVPPPDRGDGDPVSVVSNVVSVVVSVVSVVSNVSSLVSCVVVVHDVVVSVDDDPPPPPPDDPDDDPDPDDDPDPDVCVVVVVDDPDPPPPDDPVVVVVVVVVVVPDDPPPPDDDDDDDDD

Radius of gyration: 25.77 Å; Cα contacts (8 Å, |Δi|>4): 72; chains: 1; bounding box: 66×53×51 Å

Solvent-accessible surface area (backbone atoms only — not comparable to full-atom values): 11212 Å² total; per-residue (Å²): 142,89,83,85,80,73,78,77,55,68,68,61,52,56,57,56,52,75,78,51,55,71,70,56,52,40,52,48,47,53,54,48,50,51,54,42,52,53,47,55,50,53,40,61,70,33,44,48,42,35,69,12,50,49,58,82,94,46,75,89,50,86,44,73,55,35,63,68,41,45,53,52,41,57,52,47,53,55,50,42,53,53,48,51,50,51,49,51,52,50,44,54,52,38,48,73,71,73,43,66,60,67,75,61,69,53,79,74,84,86,79,66,91,81,83,79,94,69,87,82,84,76,91,68,95,66,100,65,85,55,72,52,67,76,72,62,76,56,69,80,77,71,83,78,83,60,53,74,69,55,49,50,50,50,51,54,54,56,72,66,49,76,80,83,78,88,76,83,90,84,82,80,92,82,135

Secondary structure (DSSP, 8-state):
---S-PPPPHHHHHHHHTTS-HHHHHHHHHHHHHHHHHHHHHHHHHHHHHTTPPPGGGTTPPPPP-HHHHHHHHHHHHHHHHHHHHHHHHHHHHHHTT--HHHHS---TTS-SSS-----------S---GGGTTT-----------HHHHHHHHHHHHHSPP------------

Mean predicted aligned error: 17.5 Å

Sequence (175 aa):
MSAESQPIDPARFAEALKELPAENLALKVLEIRNAIAHLDYAIAELKPYAEGRPPQLNEGET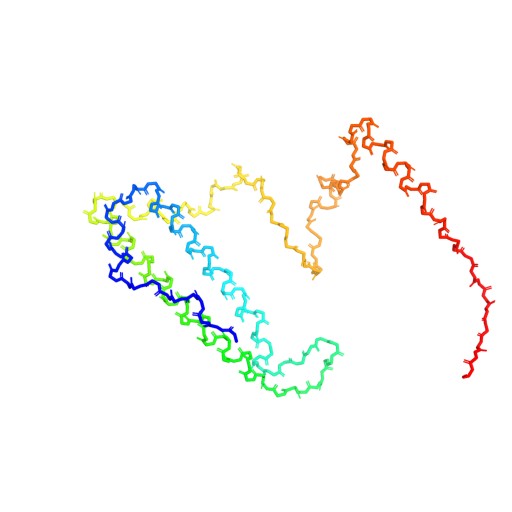AEPDQECIDAIAENEVVIARMQNRIEMIRAEVERRGLSWREFQGKPDEEKEEASSATDMANGDGEGQHPAWRDGTFQTGTISQLGEEERELLRQLQSRMPPEDDEDPEGGMHL

pLDDT: mean 75.82, std 21.89, range [33.25, 98.06]

Nearest PDB structures (foldseek):
  7vvz-assembly1_V  TM=3.542E-01  e=1.412E+00  Saccharomyces cerevisiae S288C
  6ixf-assembly1_A  TM=4.476E-01  e=7.223E+00  Homo sapiens
  5zhy-assembly1_C  TM=4.303E-01  e=6.813E+00  Human coronavirus 229E